Protein AF-A0A836UCX0-F1 (afdb_monomer_lite)

Sequence (61 aa):
MNKPLPLKQEIIRQGRIQADVALEAGISESRMSRIVNRRVTIQEHERRHLARVLGLNHQDI

pLDDT: mean 89.8, std 13.57, range [32.84, 97.94]

Structure (mmCIF, N/CA/C/O backbone):
data_AF-A0A836UCX0-F1
#
_entry.id   AF-A0A836UCX0-F1
#
loop_
_atom_site.group_PDB
_atom_site.id
_atom_site.type_symbol
_atom_site.label_atom_id
_atom_site.label_alt_id
_atom_site.label_comp_id
_atom_site.label_asym_id
_atom_site.label_entity_id
_atom_site.label_seq_id
_atom_site.pdbx_PDB_ins_code
_atom_site.Cartn_x
_atom_site.Cartn_y
_atom_site.Cartn_z
_atom_site.occupancy
_atom_site.B_iso_or_equiv
_atom_site.auth_seq_id
_atom_site.auth_comp_id
_atom_site.auth_asym_id
_atom_site.auth_atom_id
_atom_site.pdbx_PDB_model_num
ATOM 1 N N . MET A 1 1 ? 2.740 21.844 -3.259 1.00 32.84 1 MET A N 1
ATOM 2 C CA . MET A 1 1 ? 3.581 20.688 -3.640 1.00 32.84 1 MET A CA 1
ATOM 3 C C . MET A 1 1 ? 3.134 19.496 -2.806 1.00 32.84 1 MET A C 1
ATOM 5 O O . MET A 1 1 ? 3.537 19.393 -1.654 1.00 32.84 1 MET A O 1
ATOM 9 N N . ASN A 1 2 ? 2.238 18.662 -3.341 1.00 40.97 2 ASN A N 1
ATOM 10 C CA . ASN A 1 2 ? 1.747 17.472 -2.643 1.00 40.97 2 ASN A CA 1
ATOM 11 C C . ASN A 1 2 ? 2.851 16.420 -2.664 1.00 40.97 2 ASN A C 1
ATOM 13 O O . ASN A 1 2 ? 3.143 15.822 -3.694 1.00 40.97 2 ASN A O 1
ATOM 17 N N . LYS A 1 3 ? 3.541 16.266 -1.535 1.00 48.72 3 LYS A N 1
ATOM 18 C CA . LYS A 1 3 ? 4.492 15.175 -1.343 1.00 48.72 3 LYS A CA 1
ATOM 19 C C . LYS A 1 3 ? 3.669 13.878 -1.345 1.00 48.72 3 LYS A C 1
ATOM 21 O O . LYS A 1 3 ? 2.698 13.847 -0.589 1.00 48.72 3 LYS A O 1
ATOM 26 N N . PRO A 1 4 ? 4.011 12.851 -2.146 1.00 54.16 4 PRO A N 1
ATOM 27 C CA . PRO A 1 4 ? 3.271 11.594 -2.133 1.00 54.16 4 PRO A CA 1
ATOM 28 C C . PRO A 1 4 ? 3.193 11.083 -0.695 1.00 54.16 4 PRO A C 1
ATOM 30 O O . PRO A 1 4 ? 4.218 10.998 0.002 1.00 54.16 4 PRO A O 1
ATOM 33 N N . LEU A 1 5 ? 1.969 10.838 -0.225 1.00 61.03 5 LEU A N 1
ATOM 34 C CA . LEU A 1 5 ? 1.738 10.291 1.104 1.00 61.03 5 LEU A CA 1
ATOM 35 C C . LEU A 1 5 ? 2.411 8.917 1.127 1.00 61.03 5 LEU A C 1
ATOM 37 O O . LEU A 1 5 ? 2.144 8.096 0.251 1.00 61.03 5 L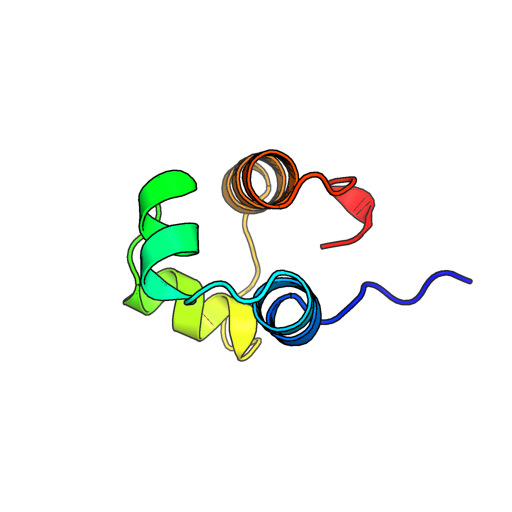EU A O 1
ATOM 41 N N . PRO A 1 6 ? 3.314 8.633 2.081 1.00 80.31 6 PRO A N 1
ATOM 42 C CA . PRO A 1 6 ? 3.871 7.300 2.213 1.00 80.31 6 PRO A CA 1
ATOM 43 C C . PRO A 1 6 ? 2.725 6.288 2.265 1.00 80.31 6 PRO A C 1
ATOM 45 O O . PRO A 1 6 ? 1.904 6.367 3.172 1.00 80.31 6 PRO A O 1
ATOM 48 N N . LEU A 1 7 ? 2.688 5.332 1.330 1.00 88.81 7 LEU A N 1
ATOM 49 C CA . LEU A 1 7 ? 1.647 4.298 1.224 1.00 88.81 7 LEU A CA 1
ATOM 50 C C . LEU A 1 7 ? 1.287 3.675 2.589 1.00 88.81 7 LEU A C 1
ATOM 52 O O . LEU A 1 7 ? 0.126 3.426 2.892 1.00 88.81 7 LEU A O 1
ATOM 56 N N . LYS A 1 8 ? 2.292 3.521 3.465 1.00 91.31 8 LYS A N 1
ATOM 57 C CA . LYS A 1 8 ? 2.135 3.105 4.866 1.00 91.31 8 LYS A CA 1
ATOM 58 C C . LYS A 1 8 ? 1.128 3.948 5.657 1.00 91.31 8 LYS A C 1
ATOM 60 O O . LYS A 1 8 ? 0.318 3.395 6.389 1.00 91.31 8 LYS A O 1
ATOM 65 N N . GLN A 1 9 ? 1.242 5.271 5.575 1.00 91.31 9 GLN A N 1
ATOM 66 C CA . GLN A 1 9 ? 0.402 6.209 6.315 1.00 91.31 9 GLN A CA 1
ATOM 67 C C . GLN A 1 9 ? -1.038 6.133 5.837 1.00 91.31 9 GLN A C 1
ATOM 69 O O . GLN A 1 9 ? -1.930 6.150 6.673 1.00 91.31 9 GLN A O 1
ATOM 74 N N . GLU A 1 10 ? -1.261 5.982 4.532 1.00 92.31 10 GLU A N 1
ATOM 75 C CA . GLU A 1 10 ? -2.617 5.863 4.004 1.00 92.31 10 GLU A CA 1
ATOM 76 C C . GLU A 1 10 ? -3.293 4.568 4.459 1.00 92.31 10 GLU A C 1
ATOM 78 O O . GLU A 1 10 ? -4.425 4.599 4.936 1.00 92.31 10 GLU A O 1
ATOM 83 N N . ILE A 1 11 ? -2.573 3.444 4.399 1.00 93.56 11 ILE A N 1
ATOM 84 C CA . ILE A 1 11 ? -3.069 2.153 4.895 1.00 93.56 11 ILE A CA 1
ATOM 85 C C . ILE A 1 11 ? -3.481 2.270 6.374 1.00 93.56 11 ILE A C 1
ATOM 87 O O . ILE A 1 11 ? -4.577 1.855 6.746 1.00 93.56 11 ILE A O 1
ATOM 91 N N . ILE A 1 12 ? -2.647 2.913 7.203 1.00 93.12 12 ILE A N 1
ATOM 92 C CA . ILE A 1 12 ? -2.940 3.155 8.627 1.00 93.12 12 ILE A CA 1
ATOM 93 C C . ILE A 1 12 ? -4.118 4.126 8.808 1.00 93.12 12 ILE A C 1
ATOM 95 O O . ILE A 1 12 ? -4.980 3.880 9.647 1.00 93.12 12 ILE A O 1
ATOM 99 N N . ARG A 1 13 ? -4.187 5.208 8.022 1.00 93.19 13 ARG A N 1
ATOM 100 C CA . ARG A 1 13 ? -5.252 6.223 8.084 1.00 93.19 13 ARG A CA 1
ATOM 101 C C . ARG A 1 13 ? -6.627 5.624 7.794 1.00 93.19 13 ARG A C 1
ATOM 103 O O . ARG A 1 13 ? -7.606 6.039 8.405 1.00 93.19 13 ARG A O 1
ATOM 110 N N . GLN A 1 14 ? -6.694 4.653 6.884 1.00 94.62 14 GLN A N 1
ATOM 111 C CA . GLN A 1 14 ? -7.919 3.917 6.565 1.00 94.62 14 GLN A CA 1
ATOM 112 C C . GLN A 1 14 ? -8.234 2.793 7.569 1.00 94.62 14 GLN A C 1
ATOM 114 O O . GLN A 1 14 ? -9.256 2.130 7.421 1.00 94.62 14 GLN A O 1
ATOM 119 N N . GLY A 1 15 ? -7.373 2.546 8.566 1.00 96.31 15 GLY A N 1
ATOM 120 C CA . GLY A 1 15 ? -7.538 1.445 9.520 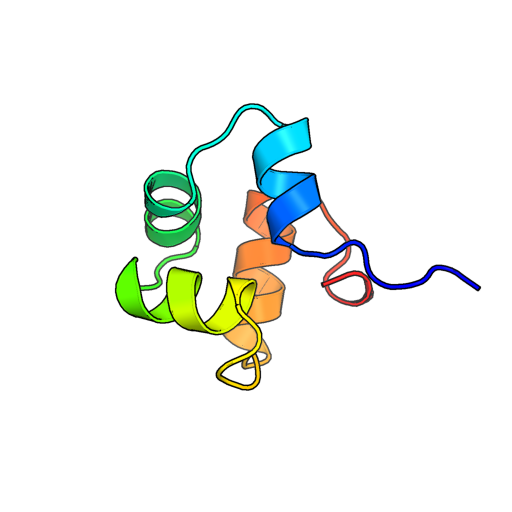1.00 96.31 15 GLY A CA 1
ATOM 121 C C . GLY A 1 15 ? -7.356 0.059 8.894 1.00 96.31 15 GLY A C 1
ATOM 122 O O . GLY A 1 15 ? -7.919 -0.913 9.387 1.00 96.31 15 GLY A O 1
ATOM 123 N N . ARG A 1 16 ? -6.603 -0.034 7.791 1.00 96.00 16 ARG A N 1
ATOM 124 C CA . ARG A 1 16 ? -6.427 -1.265 7.009 1.00 96.00 16 ARG A CA 1
ATOM 125 C C . ARG A 1 16 ? -5.097 -1.944 7.313 1.00 96.00 16 ARG A C 1
ATOM 127 O O . ARG A 1 16 ? -4.152 -1.322 7.799 1.00 96.00 16 ARG A O 1
ATOM 134 N N . ILE A 1 17 ? -5.007 -3.227 6.973 1.00 95.38 17 ILE A N 1
ATOM 135 C CA . ILE A 1 17 ? -3.786 -4.026 7.108 1.00 95.38 17 ILE A CA 1
ATOM 136 C C . ILE A 1 17 ? -3.119 -4.163 5.734 1.00 95.38 17 ILE A C 1
ATOM 138 O O . ILE A 1 17 ? -3.786 -4.272 4.708 1.00 95.38 17 ILE A O 1
ATOM 142 N N . GLN A 1 18 ? -1.780 -4.157 5.697 1.00 94.69 18 GLN A N 1
ATOM 143 C CA . GLN A 1 18 ? -1.016 -4.267 4.444 1.00 94.69 18 GLN A CA 1
ATOM 144 C C . GLN A 1 18 ? -1.348 -5.541 3.660 1.00 94.69 18 GLN A C 1
ATOM 146 O O . GLN A 1 18 ? -1.405 -5.484 2.435 1.00 94.69 18 GLN A O 1
ATOM 151 N N . ALA A 1 19 ? -1.564 -6.661 4.356 1.00 96.44 19 ALA A N 1
ATOM 152 C CA . ALA A 1 19 ? -1.905 -7.945 3.751 1.00 96.44 19 ALA A CA 1
ATOM 153 C C . ALA A 1 19 ? -3.232 -7.884 2.975 1.00 96.44 19 ALA A C 1
ATOM 155 O O . ALA A 1 19 ? -3.272 -8.300 1.820 1.00 96.44 19 ALA A O 1
ATOM 156 N N . ASP A 1 20 ? -4.272 -7.277 3.552 1.00 97.56 20 ASP A N 1
ATOM 157 C CA . ASP A 1 20 ? -5.582 -7.141 2.898 1.00 97.56 20 ASP A CA 1
ATOM 158 C C . ASP A 1 20 ? -5.495 -6.239 1.663 1.00 97.56 20 ASP A C 1
ATOM 160 O O . ASP A 1 20 ? -5.965 -6.589 0.583 1.00 97.56 20 ASP A O 1
ATOM 164 N N . V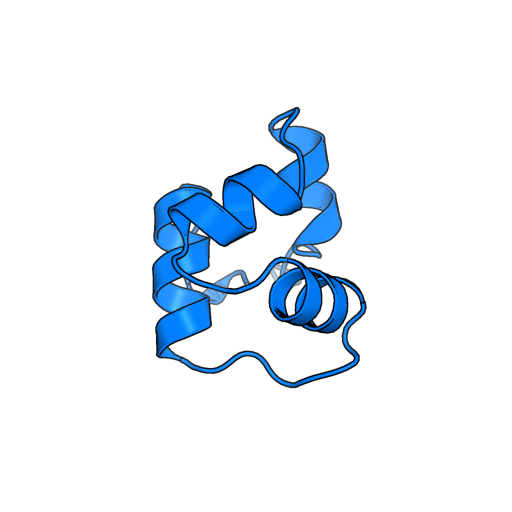AL A 1 21 ? -4.801 -5.103 1.789 1.00 97.25 21 VAL A N 1
ATOM 165 C CA . VAL A 1 21 ? -4.577 -4.181 0.664 1.00 97.25 21 VAL A CA 1
ATOM 166 C C . VAL A 1 21 ? -3.777 -4.865 -0.449 1.00 97.25 21 VAL A C 1
ATOM 168 O O . VAL A 1 21 ? -4.048 -4.639 -1.625 1.00 97.25 21 VAL A O 1
ATOM 171 N N . ALA A 1 22 ? -2.796 -5.704 -0.100 1.00 97.56 22 ALA A N 1
ATOM 172 C CA . ALA A 1 22 ? -2.012 -6.466 -1.068 1.00 97.56 22 ALA A CA 1
ATOM 173 C C . ALA A 1 22 ? -2.891 -7.459 -1.836 1.00 97.56 22 ALA A C 1
ATOM 175 O O . ALA A 1 22 ? -2.857 -7.474 -3.067 1.00 97.56 22 ALA A O 1
ATOM 176 N N . LEU A 1 23 ? -3.713 -8.221 -1.108 1.00 97.94 23 LEU A N 1
ATOM 177 C CA . LEU A 1 23 ? -4.653 -9.184 -1.670 1.00 97.94 23 LEU A CA 1
ATOM 178 C C . LEU A 1 23 ? -5.634 -8.506 -2.635 1.00 97.94 23 LEU A C 1
ATOM 180 O O . LEU A 1 23 ? -5.777 -8.946 -3.775 1.00 97.94 23 LEU A O 1
ATOM 184 N N . GLU A 1 24 ? -6.250 -7.401 -2.218 1.00 97.81 24 GLU A N 1
ATOM 185 C CA . GLU A 1 24 ? -7.181 -6.635 -3.053 1.00 97.81 24 GLU A CA 1
ATOM 186 C C . GLU A 1 24 ? -6.504 -5.988 -4.271 1.00 97.81 24 GLU A C 1
ATOM 188 O O . GLU A 1 24 ? -7.113 -5.869 -5.335 1.00 97.81 24 GLU A O 1
ATOM 193 N N . ALA A 1 25 ? -5.236 -5.586 -4.139 1.00 96.31 25 ALA A N 1
ATOM 194 C CA . ALA A 1 25 ? -4.442 -5.040 -5.240 1.00 96.31 25 ALA A CA 1
ATOM 195 C C . ALA A 1 25 ? -3.854 -6.124 -6.161 1.00 96.31 25 ALA A C 1
ATOM 197 O O . ALA A 1 25 ? -3.211 -5.786 -7.156 1.00 96.31 25 ALA A O 1
ATOM 198 N N . GLY A 1 26 ? -4.054 -7.408 -5.845 1.00 97.38 26 GLY A N 1
ATOM 199 C CA . GLY A 1 26 ? -3.543 -8.530 -6.630 1.00 97.38 26 GLY A CA 1
ATOM 200 C C . GLY A 1 26 ? -2.023 -8.699 -6.559 1.00 97.38 26 GLY A C 1
ATOM 201 O O . GLY A 1 26 ? -1.425 -9.220 -7.500 1.00 97.38 26 GLY A O 1
ATOM 202 N N . ILE A 1 27 ? -1.383 -8.259 -5.471 1.00 96.69 27 ILE A N 1
ATOM 203 C CA . ILE A 1 27 ? 0.060 -8.429 -5.243 1.00 96.69 27 ILE A CA 1
ATOM 204 C C . ILE A 1 27 ? 0.323 -9.262 -3.988 1.00 96.69 27 ILE A C 1
ATOM 206 O O . ILE A 1 27 ? -0.477 -9.292 -3.057 1.00 96.69 27 ILE A O 1
ATOM 210 N N . SER A 1 28 ? 1.476 -9.932 -3.924 1.00 97.69 28 SER A N 1
ATOM 211 C CA . SER A 1 28 ? 1.841 -10.676 -2.717 1.00 97.69 28 SER A CA 1
ATOM 212 C C . SER A 1 28 ? 2.103 -9.736 -1.536 1.00 97.69 28 SER A C 1
ATOM 214 O O . SER A 1 28 ? 2.636 -8.634 -1.699 1.00 97.69 28 SER A O 1
ATOM 216 N N . GLU A 1 29 ? 1.832 -10.203 -0.317 1.00 97.06 29 GLU A N 1
ATOM 217 C CA . GLU A 1 29 ? 2.157 -9.464 0.910 1.00 97.06 29 GLU A CA 1
ATOM 218 C C . GLU A 1 29 ? 3.659 -9.129 0.993 1.00 97.06 29 GLU A C 1
ATOM 220 O O . GLU A 1 29 ? 4.052 -8.020 1.359 1.00 97.06 29 GLU A O 1
ATOM 225 N N . SER A 1 30 ? 4.524 -10.051 0.559 1.00 97.62 30 SER A N 1
ATOM 226 C CA . SER A 1 30 ? 5.973 -9.824 0.497 1.00 97.62 30 SER A CA 1
ATOM 227 C C . SER A 1 30 ? 6.356 -8.692 -0.466 1.00 97.62 30 SER A C 1
ATOM 229 O O . SER A 1 30 ? 7.260 -7.902 -0.168 1.00 97.62 30 SER A O 1
ATOM 231 N N . ARG A 1 31 ? 5.663 -8.572 -1.607 1.00 97.00 31 ARG A N 1
ATOM 232 C CA . ARG A 1 31 ? 5.845 -7.479 -2.571 1.00 97.00 31 ARG A CA 1
ATOM 233 C C . ARG A 1 31 ? 5.329 -6.164 -1.992 1.00 97.00 31 ARG A C 1
ATOM 235 O O . ARG A 1 31 ? 6.071 -5.182 -2.025 1.00 97.00 31 ARG A O 1
ATOM 242 N N . MET A 1 32 ? 4.141 -6.164 -1.386 1.00 96.38 32 MET A N 1
ATOM 243 C CA . MET A 1 32 ? 3.578 -5.013 -0.672 1.00 96.38 32 MET A CA 1
ATOM 244 C C . MET A 1 32 ? 4.533 -4.491 0.406 1.00 96.38 32 MET A C 1
ATOM 246 O O . MET A 1 32 ? 4.870 -3.309 0.417 1.00 96.38 32 MET A O 1
ATOM 250 N N . SER A 1 33 ? 5.049 -5.372 1.266 1.00 95.56 33 SER A N 1
ATOM 251 C CA . SER A 1 33 ? 6.006 -5.007 2.315 1.00 95.56 33 SER A CA 1
ATOM 252 C C . SER A 1 33 ? 7.257 -4.341 1.735 1.00 95.56 33 SER A C 1
ATOM 254 O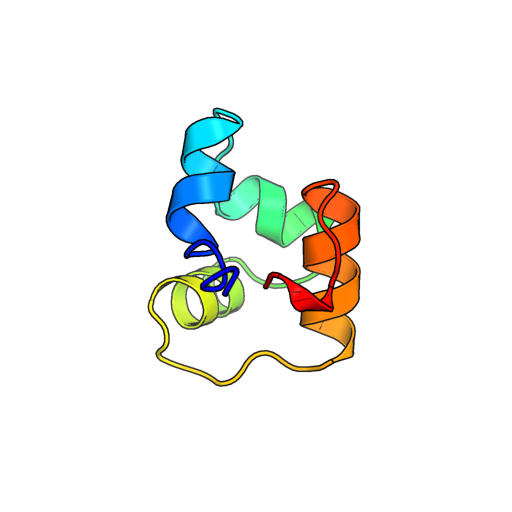 O . SER A 1 33 ? 7.730 -3.324 2.251 1.00 95.56 33 SER A O 1
ATOM 256 N N . ARG A 1 34 ? 7.784 -4.849 0.612 1.00 95.69 34 ARG A N 1
ATOM 257 C CA . ARG A 1 34 ? 8.917 -4.219 -0.083 1.00 95.69 34 ARG A CA 1
ATOM 258 C C . ARG A 1 34 ? 8.565 -2.840 -0.651 1.00 95.69 34 ARG A C 1
ATOM 260 O O . ARG A 1 34 ? 9.397 -1.942 -0.528 1.00 95.69 34 ARG A O 1
ATOM 267 N N . ILE A 1 35 ? 7.374 -2.664 -1.231 1.00 93.88 35 ILE A N 1
ATOM 268 C CA . ILE A 1 35 ? 6.892 -1.373 -1.760 1.00 93.88 35 ILE A CA 1
ATOM 269 C C . ILE A 1 35 ? 6.755 -0.356 -0.620 1.00 93.88 35 ILE A C 1
ATOM 271 O O . ILE A 1 35 ? 7.358 0.716 -0.669 1.00 93.88 35 ILE A O 1
ATOM 275 N N . VAL A 1 36 ? 6.040 -0.716 0.450 1.00 92.62 36 VAL A N 1
ATOM 276 C CA . VAL A 1 36 ? 5.790 0.158 1.607 1.00 92.62 36 VAL A CA 1
ATOM 277 C C . VAL A 1 36 ? 7.094 0.600 2.278 1.00 92.62 36 VAL A C 1
ATOM 279 O O . VAL A 1 36 ? 7.225 1.756 2.685 1.00 92.62 36 VAL A O 1
ATOM 282 N N . ASN A 1 37 ? 8.080 -0.296 2.360 1.00 91.25 37 ASN A N 1
ATOM 283 C CA . ASN A 1 37 ? 9.399 -0.004 2.924 1.00 91.25 37 ASN A CA 1
ATOM 284 C C . ASN A 1 37 ? 10.398 0.570 1.900 1.00 91.25 37 ASN A C 1
ATOM 286 O O . ASN A 1 37 ? 11.584 0.665 2.212 1.00 91.25 37 ASN A O 1
ATOM 290 N N . ARG A 1 38 ? 9.949 0.938 0.688 1.00 90.00 38 ARG A N 1
ATOM 291 C CA . ARG A 1 38 ? 10.770 1.531 -0.387 1.00 90.00 38 ARG A CA 1
ATOM 292 C C . ARG A 1 38 ? 12.001 0.698 -0.772 1.00 90.00 38 ARG A C 1
ATOM 294 O O . ARG A 1 38 ? 13.024 1.236 -1.179 1.00 90.00 38 ARG A O 1
ATOM 301 N N . ARG A 1 39 ? 11.907 -0.628 -0.643 1.00 92.69 39 ARG A N 1
ATOM 302 C CA . ARG A 1 39 ? 12.969 -1.583 -1.014 1.00 92.69 39 ARG A CA 1
ATOM 303 C C . ARG A 1 39 ? 12.914 -1.989 -2.486 1.00 92.69 39 ARG A C 1
ATOM 305 O O . ARG A 1 39 ? 13.811 -2.674 -2.962 1.00 92.69 39 ARG A O 1
ATOM 312 N N . VAL A 1 40 ? 11.841 -1.621 -3.183 1.00 93.81 40 VAL A N 1
ATOM 313 C CA . VAL A 1 40 ? 11.637 -1.848 -4.617 1.00 93.81 40 VAL A CA 1
ATOM 314 C C . VAL A 1 40 ? 10.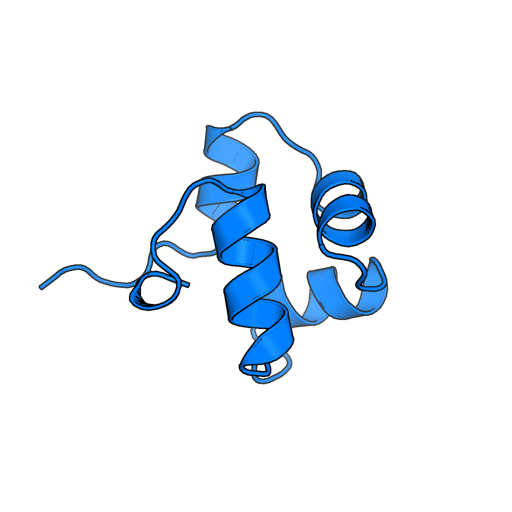919 -0.653 -5.227 1.00 93.81 40 VAL A C 1
ATOM 316 O O . VAL A 1 40 ? 10.135 0.015 -4.551 1.00 93.81 40 VAL A O 1
ATOM 319 N N . THR A 1 41 ? 11.140 -0.431 -6.519 1.00 92.81 41 THR A N 1
ATOM 320 C CA . THR A 1 41 ? 10.323 0.491 -7.309 1.00 92.81 41 THR A CA 1
ATOM 321 C C . THR A 1 41 ? 8.971 -0.152 -7.608 1.00 92.81 41 THR A C 1
ATOM 323 O O . THR A 1 41 ? 8.897 -1.321 -8.009 1.00 92.81 41 THR A O 1
ATOM 326 N N . ILE A 1 42 ? 7.907 0.620 -7.393 1.00 93.12 42 ILE A N 1
ATOM 327 C CA . ILE A 1 42 ? 6.539 0.247 -7.747 1.00 93.12 42 ILE A CA 1
ATOM 328 C C . ILE A 1 42 ? 6.368 0.272 -9.270 1.00 93.12 42 ILE A C 1
ATOM 330 O O . ILE A 1 42 ? 6.781 1.224 -9.933 1.00 93.12 42 ILE A O 1
ATOM 334 N N . GLN A 1 43 ? 5.775 -0.776 -9.830 1.00 95.19 43 GLN A N 1
ATOM 335 C CA . GLN A 1 43 ? 5.448 -0.836 -11.252 1.00 95.19 43 GLN A CA 1
ATOM 336 C C . GLN A 1 43 ? 4.148 -0.079 -11.534 1.00 95.19 43 GLN A C 1
ATOM 338 O O . GLN A 1 43 ? 3.285 0.051 -10.670 1.00 95.19 43 GLN A O 1
ATOM 343 N N . GLU A 1 44 ? 3.970 0.384 -12.769 1.00 94.50 44 GLU A N 1
ATOM 344 C CA . GLU A 1 44 ? 2.815 1.214 -13.135 1.00 94.50 44 GLU A CA 1
ATOM 345 C C . GLU A 1 44 ? 1.465 0.502 -12.944 1.00 94.50 44 GLU A C 1
ATOM 347 O O . GLU A 1 44 ? 0.471 1.121 -12.571 1.00 94.50 44 GLU A O 1
ATOM 352 N N . HIS A 1 45 ? 1.401 -0.812 -13.171 1.00 95.31 45 HIS A N 1
ATOM 353 C CA . HIS A 1 45 ? 0.180 -1.569 -12.893 1.00 95.31 45 HIS A CA 1
ATOM 354 C C . HIS A 1 45 ? -0.073 -1.688 -11.380 1.00 95.31 45 HIS A C 1
ATOM 356 O O . HIS A 1 45 ? -1.190 -1.437 -10.939 1.00 95.31 45 HIS A O 1
ATOM 362 N N . GLU A 1 46 ? 0.959 -1.972 -10.573 1.00 95.69 46 GLU A N 1
ATOM 363 C CA . GLU A 1 46 ? 0.864 -2.033 -9.104 1.00 95.69 46 GLU A CA 1
ATOM 364 C C . GLU A 1 46 ? 0.374 -0.695 -8.541 1.00 95.69 46 GLU A C 1
ATOM 366 O O . GLU A 1 46 ? -0.533 -0.661 -7.716 1.00 95.69 46 GLU A O 1
ATOM 371 N N . ARG A 1 47 ? 0.918 0.416 -9.050 1.00 95.00 47 ARG A N 1
ATOM 372 C CA . ARG A 1 47 ? 0.512 1.782 -8.708 1.00 95.00 47 ARG A CA 1
ATOM 373 C C . ARG A 1 47 ? -0.967 2.023 -9.001 1.00 95.00 47 ARG A C 1
ATOM 375 O O . ARG A 1 47 ? -1.685 2.492 -8.122 1.00 95.00 47 ARG A O 1
ATOM 382 N N . ARG A 1 48 ? -1.442 1.670 -10.200 1.00 95.31 48 ARG A N 1
ATOM 383 C CA . ARG A 1 48 ? -2.858 1.813 -10.580 1.00 95.31 48 ARG A CA 1
ATOM 384 C C . ARG A 1 48 ? -3.787 0.949 -9.725 1.00 95.31 48 ARG A C 1
ATOM 386 O O . ARG A 1 48 ? -4.843 1.427 -9.315 1.00 95.31 48 ARG A O 1
ATOM 393 N N . HIS A 1 49 ? -3.399 -0.290 -9.426 1.00 96.75 49 HIS A N 1
ATOM 394 C CA . HIS A 1 49 ? -4.190 -1.177 -8.570 1.00 96.75 49 HIS A CA 1
ATOM 395 C C . HIS A 1 49 ? -4.244 -0.679 -7.124 1.00 96.75 49 HIS A C 1
ATOM 397 O O . HIS A 1 49 ? -5.331 -0.569 -6.564 1.00 96.75 49 HIS A O 1
ATOM 403 N N . LEU A 1 50 ? -3.105 -0.289 -6.550 1.00 95.50 50 LEU A N 1
ATOM 404 C CA . LEU A 1 50 ? -3.035 0.261 -5.195 1.00 95.50 50 LEU A CA 1
ATOM 405 C C . LEU A 1 50 ? -3.820 1.570 -5.067 1.00 95.50 50 LEU A C 1
ATOM 407 O O . LEU A 1 50 ? -4.540 1.755 -4.090 1.00 95.50 50 LEU A O 1
ATOM 411 N N . ALA A 1 51 ? -3.748 2.439 -6.076 1.00 94.50 51 ALA A N 1
ATOM 412 C CA . ALA A 1 51 ? -4.518 3.678 -6.118 1.00 94.50 51 ALA A CA 1
ATOM 413 C C . ALA A 1 51 ? -6.020 3.406 -6.129 1.00 94.50 51 ALA A C 1
ATOM 415 O O . ALA A 1 51 ? -6.760 3.996 -5.347 1.00 94.50 51 ALA A O 1
ATOM 416 N N . ARG A 1 52 ? -6.464 2.443 -6.944 1.00 95.88 52 ARG A N 1
ATOM 417 C CA . ARG A 1 52 ? -7.864 2.012 -6.977 1.00 95.88 52 ARG A CA 1
ATOM 418 C C . ARG A 1 52 ? -8.322 1.446 -5.631 1.00 95.88 52 ARG A C 1
ATOM 420 O O . ARG A 1 52 ? -9.395 1.815 -5.169 1.00 95.88 52 ARG A O 1
ATOM 427 N N . VAL A 1 53 ? -7.526 0.573 -5.013 1.00 96.31 53 VAL A N 1
ATOM 428 C CA . VAL A 1 53 ? -7.860 -0.079 -3.733 1.00 96.31 53 VAL A CA 1
ATOM 429 C C . VAL A 1 53 ? -7.916 0.920 -2.580 1.00 96.31 53 VAL A C 1
ATOM 431 O O . VAL A 1 53 ? -8.743 0.774 -1.684 1.00 96.31 53 VAL A O 1
ATOM 434 N N . LEU A 1 54 ? -7.052 1.934 -2.594 1.00 93.56 54 LEU A N 1
ATOM 435 C CA . LEU A 1 54 ? -6.985 2.956 -1.549 1.00 93.56 54 LEU A CA 1
ATOM 436 C C . LEU A 1 54 ? -7.825 4.201 -1.867 1.00 93.56 54 LEU A C 1
ATOM 438 O O . LEU A 1 54 ? -7.851 5.121 -1.057 1.00 93.56 54 LEU A O 1
ATOM 442 N N . GLY A 1 55 ? -8.503 4.261 -3.016 1.00 93.69 55 GLY A N 1
ATOM 443 C CA . GLY A 1 55 ? -9.269 5.443 -3.425 1.00 93.69 55 GLY A CA 1
ATOM 444 C C . GLY A 1 55 ? -8.405 6.697 -3.618 1.00 93.69 55 GLY A C 1
ATOM 445 O O . GLY A 1 55 ? -8.862 7.805 -3.351 1.00 93.69 55 GLY A O 1
ATOM 446 N N . LEU A 1 56 ? -7.153 6.523 -4.049 1.00 90.69 56 LEU A N 1
ATOM 447 C CA . LEU A 1 56 ? -6.189 7.594 -4.301 1.00 90.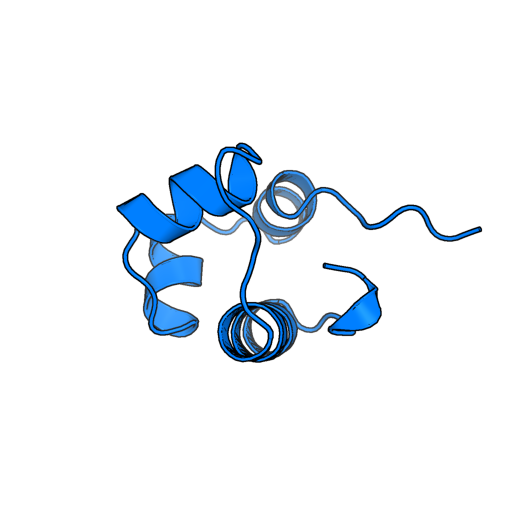69 56 LEU A CA 1
ATOM 448 C C . LEU A 1 56 ? -6.031 7.874 -5.799 1.00 90.69 56 LEU A C 1
ATOM 450 O O . LEU A 1 56 ? -6.343 7.037 -6.649 1.00 90.69 56 LEU A O 1
ATOM 454 N N . ASN A 1 57 ? -5.446 9.025 -6.135 1.00 89.31 57 ASN A N 1
ATOM 455 C CA . ASN A 1 57 ? -4.881 9.217 -7.463 1.00 89.31 57 ASN A CA 1
ATOM 456 C C . ASN A 1 57 ? -3.565 8.426 -7.571 1.00 89.31 57 ASN A C 1
ATOM 458 O O . ASN A 1 57 ? -2.710 8.491 -6.694 1.00 89.31 57 ASN A O 1
ATOM 462 N N . HIS A 1 58 ? -3.369 7.693 -8.667 1.00 83.94 58 HIS A N 1
ATOM 463 C CA . HIS A 1 58 ? -2.140 6.934 -8.929 1.00 83.94 58 HIS A CA 1
ATOM 464 C C . HIS A 1 58 ? -0.868 7.799 -8.944 1.00 83.94 58 HIS A C 1
ATOM 466 O O . HIS A 1 58 ? 0.220 7.288 -8.674 1.00 83.94 58 HIS A O 1
ATOM 472 N N . GLN A 1 59 ? -0.994 9.102 -9.210 1.00 85.00 59 GLN A N 1
ATOM 473 C CA . GLN A 1 59 ? 0.108 10.065 -9.114 1.00 85.00 59 GLN A CA 1
ATOM 474 C C . GLN A 1 59 ? 0.540 10.363 -7.666 1.00 85.00 59 GLN A C 1
ATOM 476 O O . GLN A 1 59 ? 1.661 10.822 -7.461 1.00 85.00 59 GLN A O 1
ATOM 481 N N . ASP A 1 60 ? -0.304 10.056 -6.674 1.00 81.12 60 ASP A N 1
ATOM 482 C CA . ASP A 1 60 ? -0.047 10.318 -5.251 1.00 81.12 60 ASP A CA 1
ATOM 483 C C . ASP A 1 60 ? 0.643 9.144 -4.520 1.00 81.12 60 ASP A C 1
ATOM 485 O O . ASP A 1 60 ? 0.967 9.276 -3.337 1.00 81.12 60 ASP A O 1
ATOM 489 N N . ILE A 1 61 ? 0.870 8.011 -5.208 1.00 79.88 61 ILE A N 1
ATOM 490 C CA . ILE A 1 61 ? 1.475 6.774 -4.659 1.00 79.88 61 ILE A CA 1
ATOM 491 C C . ILE A 1 61 ? 2.998 6.689 -4.842 1.00 79.88 61 ILE A C 1
ATOM 493 O O . ILE A 1 61 ? 3.531 7.104 -5.895 1.00 79.88 61 ILE A O 1
#

Secondary structure (DSSP, 8-state):
--PPPPHHHHHHHTT--HHHHHHHTT--HHHHHHHHTTSSPPPHHHHHHHHHHHT--GGG-

Radius of gyration: 10.35 Å; chains: 1; bounding box: 22×31×23 Å

Foldseek 3Di:
DQAQDQLVVLCVVVVHDQCVLCVQLVHHSVVSVCSSVVVDDQDQSSLVSSCVSSVHDSVSD